Protein AF-A0A9J6G1M6-F1 (afdb_monomer_lite)

Secondary structure (DSSP, 8-state):
---------------------------------PBPTTTSSSB--EEEETT--EEE-TTGGGG-SB-TTT--B--EEEETTSPBPPPPHHHHHHHHHHHHHHHHHHHHHB-TTTSSSB--EEETTS-EE-HHHHHT-SB-TTT--B---EEE----

Organism: Haemaphysalis longicornis (NCBI:txid44386)

Foldseek 3Di:
DDDDDDDDDDDDDDDDPDPPPPDPPPPDPDPDFDAAPPPSPHTQFKAFPPVRDRHHDLAVCVPDQADPPPRHGGPAIAGNVRHGRDDDPVVVVVVVVVVVVVVVVVQVQAFPPPSPHGFFKAFPVGDTGDPVVVVPDQADPPPRHGGPDIHGHDDD

Sequence (156 aa):
MTIVFEFISSSSRFVAGTRDATSRQGARASAGVSQCKICADAEADVVFKPCGHRVTCQECCLRCKLCLICAKPVQAKVRSDGQPVQATQANQRRQQELDAKLKELEDRHQCAICMERTRNVVFLCGHGACTECSANLDCCHMCRVPVERKIPIFSG

Radius of gyration: 33.74 Å; chains: 1; bounding box: 94×54×74 Å

pLDDT: mean 83.6, std 19.88, range [34.84, 98.25]

Structure (mmCIF, N/CA/C/O backbone):
data_AF-A0A9J6G1M6-F1
#
_entry.id   AF-A0A9J6G1M6-F1
#
loop_
_atom_site.group_PDB
_atom_site.id
_atom_site.type_symbol
_atom_site.label_atom_id
_atom_site.label_alt_id
_atom_site.label_comp_id
_atom_site.label_asym_id
_atom_site.label_entity_id
_atom_site.label_seq_id
_atom_site.pdbx_PDB_ins_code
_atom_site.Cartn_x
_atom_site.Cartn_y
_atom_site.Cartn_z
_atom_site.occupancy
_atom_site.B_iso_or_equiv
_atom_site.auth_seq_id
_atom_site.auth_comp_id
_atom_site.auth_asym_id
_atom_site.auth_atom_id
_atom_site.pdbx_PDB_model_num
ATOM 1 N N . MET A 1 1 ? -70.196 -24.675 -7.353 1.00 44.00 1 MET A N 1
ATOM 2 C CA . MET A 1 1 ? -69.956 -26.120 -7.161 1.00 44.00 1 MET A CA 1
ATOM 3 C C . MET A 1 1 ? -68.909 -26.282 -6.076 1.00 44.00 1 MET A C 1
ATOM 5 O O . MET A 1 1 ? -67.724 -26.397 -6.348 1.00 44.00 1 MET A O 1
ATOM 9 N N . THR A 1 2 ? -69.370 -26.168 -4.838 1.00 38.12 2 THR A N 1
ATOM 10 C CA . THR A 1 2 ? -68.645 -26.513 -3.619 1.00 38.12 2 THR A CA 1
ATOM 11 C C . THR A 1 2 ? -68.755 -28.019 -3.428 1.00 38.12 2 THR A C 1
ATOM 13 O O . THR A 1 2 ? -69.864 -28.532 -3.307 1.00 38.12 2 THR A O 1
ATOM 16 N N . ILE A 1 3 ? -67.623 -28.719 -3.401 1.00 52.47 3 ILE A N 1
ATOM 17 C CA . ILE A 1 3 ? -67.533 -30.059 -2.822 1.00 52.47 3 ILE A CA 1
ATOM 18 C C . ILE A 1 3 ? -66.448 -29.988 -1.753 1.00 52.47 3 ILE A C 1
ATOM 20 O O . ILE A 1 3 ? -65.253 -29.950 -2.026 1.00 52.47 3 ILE A O 1
ATOM 24 N N . VAL A 1 4 ? -66.953 -29.859 -0.534 1.00 47.59 4 VAL A N 1
ATOM 25 C CA . VAL A 1 4 ? -66.335 -30.233 0.732 1.00 47.59 4 VAL A CA 1
ATOM 26 C C . VAL A 1 4 ? -66.244 -31.759 0.793 1.00 47.59 4 VAL A C 1
ATOM 28 O O . VAL A 1 4 ? -67.217 -32.401 0.432 1.00 47.59 4 VAL A O 1
ATOM 31 N N . PHE A 1 5 ? -65.117 -32.323 1.231 1.00 42.97 5 PHE A N 1
ATOM 32 C CA . PHE A 1 5 ? -64.966 -33.710 1.713 1.00 42.97 5 PHE A CA 1
ATOM 33 C C . PHE A 1 5 ? -63.550 -33.852 2.296 1.00 42.97 5 PHE A C 1
ATOM 35 O O . PHE A 1 5 ? -62.591 -33.476 1.635 1.00 42.97 5 PHE A O 1
ATOM 42 N N . GLU A 1 6 ? -63.274 -34.398 3.472 1.00 37.44 6 GLU A N 1
ATOM 43 C CA . GLU A 1 6 ? -63.985 -34.488 4.743 1.00 37.44 6 GLU A CA 1
ATOM 44 C C . GLU A 1 6 ? -62.892 -34.707 5.800 1.00 37.44 6 GLU A C 1
ATOM 46 O O . GLU A 1 6 ? -61.839 -35.290 5.536 1.00 37.44 6 GLU A O 1
ATOM 51 N N . PHE A 1 7 ? -63.149 -34.210 7.000 1.00 44.69 7 PHE A N 1
ATOM 52 C CA . PHE A 1 7 ? -62.340 -34.401 8.190 1.00 44.69 7 PHE A CA 1
ATOM 53 C C . PHE A 1 7 ? -62.799 -35.700 8.869 1.00 44.69 7 PHE A C 1
ATOM 55 O O . PHE A 1 7 ? -63.957 -35.772 9.271 1.00 44.69 7 PHE A O 1
ATOM 62 N N . ILE A 1 8 ? -61.928 -36.703 9.044 1.00 56.44 8 ILE A N 1
ATOM 63 C CA . ILE A 1 8 ? -62.167 -37.791 10.009 1.00 56.44 8 ILE A CA 1
ATOM 64 C C . ILE A 1 8 ? -60.916 -38.009 10.863 1.00 56.44 8 ILE A C 1
ATOM 66 O O . ILE A 1 8 ? -59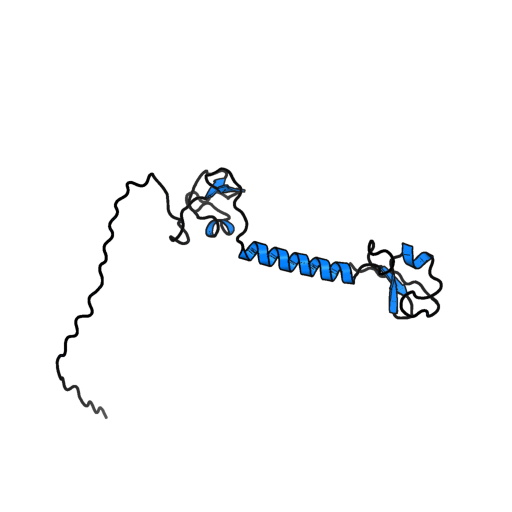.841 -38.363 10.384 1.00 56.44 8 ILE A O 1
ATOM 70 N N . SER A 1 9 ? -61.122 -37.777 12.158 1.00 43.31 9 SER A N 1
ATOM 71 C CA . SER A 1 9 ? -60.259 -38.050 13.300 1.00 43.31 9 SER A CA 1
ATOM 72 C C . SER A 1 9 ? -59.711 -39.475 13.339 1.00 43.31 9 SER A C 1
ATOM 74 O O . SER A 1 9 ? -60.453 -40.438 13.165 1.00 43.31 9 SER A O 1
ATOM 76 N N . SER A 1 10 ? -58.459 -39.622 13.772 1.00 48.66 10 SER A N 1
ATOM 77 C CA . SER A 1 10 ? -58.076 -40.733 14.646 1.00 48.66 10 SER A CA 1
ATOM 78 C C . SER A 1 10 ? -56.910 -40.342 15.545 1.00 48.66 10 SER A C 1
ATOM 80 O O . SER A 1 10 ? -55.902 -39.782 15.122 1.00 48.66 10 SER A O 1
ATOM 82 N N . SER A 1 11 ? -57.133 -40.601 16.823 1.00 48.00 11 SER A N 1
ATOM 83 C CA . SER A 1 11 ? -56.403 -40.103 17.972 1.00 48.00 11 SER A CA 1
ATOM 84 C C . SER A 1 11 ? -55.126 -40.896 18.277 1.00 48.00 11 SER A C 1
ATOM 86 O O . SER A 1 11 ? -55.079 -42.113 18.131 1.00 48.00 11 SER A O 1
ATOM 88 N N . SER A 1 12 ? -54.153 -40.170 18.836 1.00 46.31 12 SER A N 1
ATOM 89 C CA . SER A 1 12 ? -53.234 -40.584 19.908 1.00 46.31 12 SER A CA 1
ATOM 90 C C . SER A 1 12 ? -52.271 -41.753 19.669 1.00 46.31 12 SER A C 1
ATOM 92 O O . SER A 1 12 ? -52.620 -42.900 19.925 1.00 46.31 12 SER A O 1
ATOM 94 N N . ARG A 1 13 ? -50.979 -41.432 19.483 1.00 47.97 13 ARG A N 1
ATOM 95 C CA . ARG A 1 13 ? -49.921 -41.955 20.371 1.00 47.97 13 ARG A CA 1
ATOM 96 C C . ARG A 1 13 ? -48.920 -40.867 20.739 1.00 47.97 13 ARG A C 1
ATOM 98 O O . ARG A 1 13 ? -48.187 -40.328 19.920 1.00 47.97 13 ARG A O 1
ATOM 105 N N . PHE A 1 14 ? -48.968 -40.576 22.026 1.00 44.38 14 PHE A N 1
ATOM 106 C CA . PHE A 1 14 ? -48.064 -39.781 22.826 1.00 44.38 14 PHE A CA 1
ATOM 107 C C . PHE A 1 14 ? -46.670 -40.427 22.797 1.00 44.38 14 PHE A C 1
ATOM 109 O O . PHE A 1 14 ? -46.520 -41.573 23.217 1.00 44.38 14 PHE A O 1
ATOM 116 N N . VAL A 1 15 ? -45.654 -39.701 22.331 1.00 48.12 15 VAL A N 1
ATOM 117 C CA . VAL A 1 15 ? -44.259 -39.968 22.703 1.00 48.12 15 VAL A CA 1
ATOM 118 C C . VAL A 1 15 ? -43.705 -38.707 23.346 1.00 48.12 15 VAL A C 1
ATOM 120 O O . VAL A 1 15 ? -43.545 -37.663 22.716 1.00 48.12 15 VAL A O 1
ATOM 123 N N . ALA A 1 16 ? -43.506 -38.809 24.656 1.00 44.28 16 ALA A N 1
ATOM 124 C CA . ALA A 1 16 ? -42.876 -37.809 25.490 1.00 44.28 16 ALA A CA 1
ATOM 125 C C . ALA A 1 16 ? -41.412 -37.643 25.054 1.00 44.28 16 ALA A C 1
ATOM 127 O O . ALA A 1 16 ? -40.564 -38.469 25.375 1.00 44.28 16 ALA A O 1
ATOM 128 N N . GLY A 1 17 ? -41.124 -36.579 24.306 1.00 34.84 17 GLY A N 1
ATOM 129 C CA . GLY A 1 17 ? -39.763 -36.094 24.099 1.00 34.84 17 GLY A CA 1
ATOM 130 C C . GLY A 1 17 ? -39.386 -35.207 25.277 1.00 34.84 17 GLY A C 1
ATOM 131 O O . GLY A 1 17 ? -39.831 -34.061 25.360 1.00 34.84 17 GLY A O 1
ATOM 132 N N . THR A 1 18 ? -38.631 -35.760 26.222 1.00 43.25 18 THR A N 1
ATOM 133 C CA . THR A 1 18 ? -38.111 -35.055 27.392 1.00 43.25 18 THR A CA 1
ATOM 134 C C . THR A 1 18 ? -37.315 -33.835 26.948 1.00 43.25 18 THR A C 1
ATOM 136 O O . THR A 1 18 ? -36.271 -33.935 26.308 1.00 43.25 18 THR A O 1
ATOM 139 N N . ARG A 1 19 ? -37.836 -32.656 27.289 1.00 44.41 19 ARG A N 1
ATOM 140 C CA . ARG A 1 19 ? -37.072 -31.413 27.300 1.00 44.41 19 ARG A CA 1
ATOM 141 C C . ARG A 1 19 ? -36.003 -31.580 28.371 1.00 44.41 19 ARG A C 1
ATOM 143 O O . ARG A 1 19 ? -36.333 -31.527 29.554 1.00 44.41 19 ARG A O 1
ATOM 150 N N . ASP A 1 20 ? -34.759 -31.802 27.962 1.00 36.25 20 ASP A N 1
ATOM 151 C CA . ASP A 1 20 ? -33.623 -31.781 28.879 1.00 36.25 20 ASP A CA 1
ATOM 152 C C . ASP A 1 20 ? -33.390 -30.347 29.355 1.00 36.25 20 ASP A C 1
ATOM 154 O O . ASP A 1 20 ? -32.624 -29.553 28.811 1.00 36.25 20 ASP A O 1
ATOM 158 N N . ALA A 1 21 ? -34.131 -30.014 30.406 1.00 44.00 21 ALA A N 1
ATOM 159 C CA . ALA A 1 21 ? -33.871 -28.917 31.302 1.00 44.00 21 ALA A CA 1
ATOM 160 C C . ALA A 1 21 ? -32.675 -29.287 32.187 1.00 44.00 21 ALA A C 1
ATOM 162 O O . ALA A 1 21 ? -32.815 -29.487 33.391 1.00 44.00 21 ALA A O 1
ATOM 163 N N . THR A 1 22 ? -31.467 -29.328 31.624 1.00 44.44 22 THR A N 1
ATOM 164 C CA . THR A 1 22 ? -30.263 -29.197 32.450 1.00 44.44 22 THR A CA 1
ATOM 165 C C . THR A 1 22 ? -30.051 -27.728 32.773 1.00 44.44 22 THR A C 1
ATOM 167 O O . THR A 1 22 ? -29.199 -27.035 32.221 1.00 44.44 22 THR A O 1
ATOM 170 N N . SER A 1 23 ? -30.881 -27.278 33.712 1.00 52.28 23 SER A N 1
ATOM 171 C CA . SER A 1 23 ? -30.564 -26.221 34.655 1.00 52.28 23 SER A CA 1
ATOM 172 C C . SER A 1 23 ? -29.170 -26.476 35.229 1.00 52.28 23 SER A C 1
ATOM 174 O O . SER A 1 23 ? -28.948 -27.412 35.994 1.00 52.28 23 SER A O 1
ATOM 176 N N . ARG A 1 24 ? -28.212 -25.633 34.851 1.00 54.12 24 ARG A N 1
ATOM 177 C CA . ARG A 1 24 ? -27.041 -25.343 35.678 1.00 54.12 24 ARG A CA 1
ATOM 178 C C . ARG A 1 24 ? -27.084 -23.862 36.007 1.00 54.12 24 ARG A C 1
ATOM 180 O O . ARG A 1 24 ? -26.333 -23.056 35.467 1.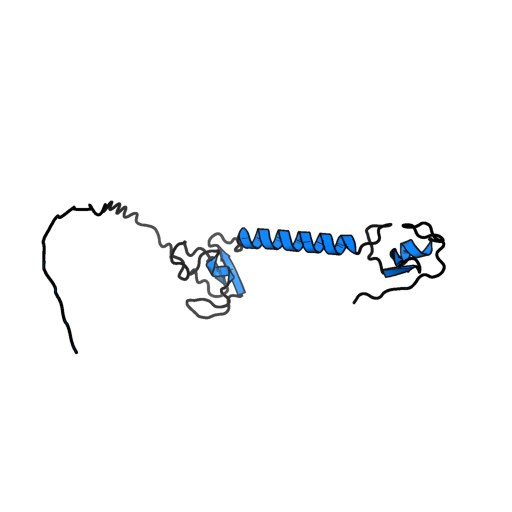00 54.12 24 ARG A O 1
ATOM 187 N N . GLN A 1 25 ? -28.014 -23.513 36.892 1.00 57.03 25 GLN A N 1
ATOM 188 C CA . GLN A 1 25 ? -27.965 -22.268 37.647 1.00 57.03 25 GLN A CA 1
ATOM 189 C C . GLN A 1 25 ? -26.756 -22.327 38.587 1.00 57.03 25 GLN A C 1
ATOM 191 O O . GLN A 1 25 ? -26.844 -22.746 39.736 1.00 57.03 25 GLN A O 1
ATOM 196 N N . GLY A 1 26 ? -25.599 -21.932 38.062 1.00 39.84 26 GLY A N 1
ATOM 197 C CA . GLY A 1 26 ? -24.453 -21.519 38.855 1.00 39.84 26 GLY A CA 1
ATOM 198 C C . GLY A 1 26 ? -24.515 -20.011 39.030 1.00 39.84 26 GLY A C 1
ATOM 199 O O . GLY A 1 26 ? -23.905 -19.281 38.254 1.00 39.84 26 GLY A O 1
ATOM 200 N N . ALA A 1 27 ? -25.260 -19.540 40.030 1.00 49.97 27 ALA A N 1
ATOM 201 C CA . ALA A 1 27 ? -25.176 -18.162 40.493 1.00 49.97 27 ALA A CA 1
ATOM 202 C C . ALA A 1 27 ? -23.780 -17.930 41.095 1.00 49.97 27 ALA A C 1
ATOM 204 O O . ALA A 1 27 ? -23.559 -18.077 42.294 1.00 49.97 27 ALA A O 1
ATOM 205 N N . ARG A 1 28 ? -22.807 -17.593 40.245 1.00 47.72 28 ARG A N 1
ATOM 206 C CA . ARG A 1 28 ? -21.605 -16.888 40.681 1.00 47.72 28 ARG A CA 1
ATOM 207 C C . ARG A 1 28 ? -21.957 -15.411 40.705 1.00 47.72 28 ARG A C 1
ATOM 209 O O . ARG A 1 28 ? -22.319 -14.848 39.678 1.00 47.72 28 ARG A O 1
ATOM 216 N N . ALA A 1 29 ? -21.852 -14.796 41.877 1.00 51.81 29 ALA A N 1
ATOM 217 C CA . ALA A 1 29 ? -21.835 -13.350 42.017 1.00 51.81 29 ALA A CA 1
ATOM 218 C C . ALA A 1 29 ? -20.665 -12.795 41.183 1.00 51.81 29 ALA A C 1
ATOM 220 O O . ALA A 1 29 ? -19.519 -12.788 41.624 1.00 51.81 29 ALA A O 1
ATOM 221 N N . SER A 1 30 ? -20.934 -12.419 39.933 1.00 49.59 30 SER A N 1
ATOM 222 C CA . SER A 1 30 ? -19.944 -11.843 39.031 1.00 49.59 30 SER A CA 1
ATOM 223 C C . SER A 1 30 ? -19.982 -10.331 39.176 1.00 49.59 30 SER A C 1
ATOM 225 O O . SER A 1 30 ? -20.992 -9.692 38.877 1.00 49.59 30 SER A O 1
ATOM 227 N N . ALA A 1 31 ? -18.878 -9.754 39.629 1.00 50.66 31 ALA A N 1
ATOM 228 C CA . ALA A 1 31 ? -18.667 -8.319 39.626 1.00 50.66 31 ALA A CA 1
ATOM 229 C C . ALA A 1 31 ? -18.879 -7.735 38.209 1.00 50.66 31 ALA A C 1
ATOM 231 O O . ALA A 1 31 ? -18.037 -7.886 37.337 1.00 50.66 31 ALA A O 1
ATOM 232 N N . GLY A 1 32 ? -20.021 -7.080 37.980 1.00 57.06 32 GLY A N 1
ATOM 233 C CA . GLY A 1 32 ? -20.187 -5.918 37.093 1.00 57.06 32 GLY A CA 1
ATOM 234 C C . GLY A 1 32 ? -19.742 -5.979 35.621 1.00 57.06 32 GLY A C 1
ATOM 235 O O . GLY A 1 32 ? -19.428 -4.918 35.072 1.00 57.06 32 GLY A O 1
ATOM 236 N N . VAL A 1 33 ? -19.710 -7.135 34.953 1.00 62.19 33 VAL A N 1
ATOM 237 C CA . VAL A 1 33 ? -19.366 -7.185 33.517 1.00 62.19 33 VAL A CA 1
ATOM 238 C C . VAL A 1 33 ? -20.616 -6.938 32.662 1.00 62.19 33 VAL A C 1
ATOM 240 O O . VAL A 1 33 ? -21.566 -7.716 32.680 1.00 62.19 33 VAL A O 1
ATOM 243 N N . SER A 1 34 ? -20.649 -5.820 31.930 1.00 84.00 34 SER A N 1
ATOM 244 C CA . SER A 1 34 ? -21.727 -5.496 30.989 1.00 84.00 34 SER A CA 1
ATOM 245 C C . SER A 1 34 ? -21.558 -6.288 29.689 1.00 84.00 34 SER A C 1
ATOM 247 O O . SER A 1 34 ? -20.459 -6.373 29.154 1.00 84.00 34 SER A O 1
ATOM 249 N N . GLN A 1 35 ? -22.639 -6.851 29.149 1.00 94.06 35 GLN A N 1
ATOM 250 C CA . GLN A 1 35 ? -22.628 -7.535 27.850 1.00 94.06 35 GLN A CA 1
ATOM 251 C C . GLN A 1 35 ? -22.663 -6.531 26.686 1.00 94.06 35 GLN A C 1
ATOM 253 O O . GLN A 1 35 ? -23.214 -5.430 26.816 1.00 94.06 35 GLN A O 1
ATOM 258 N N . CYS A 1 36 ? -22.098 -6.904 25.536 1.00 95.06 36 CYS A N 1
ATOM 259 C CA . CYS A 1 36 ? -22.143 -6.099 24.322 1.00 95.06 36 CYS A CA 1
ATOM 260 C C . CYS A 1 36 ? -23.589 -5.811 23.901 1.00 95.06 36 CYS A C 1
ATOM 262 O O . CYS A 1 36 ? -24.366 -6.723 23.643 1.00 95.06 36 CYS A O 1
ATOM 264 N N . LYS A 1 37 ? -23.932 -4.527 23.746 1.00 94.06 37 LYS A N 1
ATOM 265 C CA . LYS A 1 37 ? -25.279 -4.081 23.347 1.00 94.06 37 LYS A CA 1
ATOM 266 C C . LYS A 1 37 ? -25.620 -4.301 21.867 1.00 94.06 37 LYS A C 1
ATOM 268 O O . LYS A 1 37 ? -26.742 -4.010 21.478 1.00 94.06 37 LYS A O 1
ATOM 273 N N . ILE A 1 38 ? -24.665 -4.760 21.053 1.00 94.75 38 ILE A N 1
ATOM 274 C CA . ILE A 1 38 ? -24.866 -5.017 19.619 1.00 94.75 38 ILE A CA 1
ATOM 275 C C . ILE A 1 38 ? -25.124 -6.505 19.373 1.00 94.75 38 ILE A C 1
ATOM 277 O O . ILE A 1 38 ? -26.177 -6.837 18.847 1.00 94.75 38 ILE A O 1
ATOM 281 N N . CYS A 1 39 ? -24.189 -7.391 19.739 1.00 94.25 39 CYS A N 1
ATOM 282 C CA . CYS A 1 39 ? -24.372 -8.831 19.526 1.00 94.25 39 CYS A CA 1
ATOM 283 C C . CYS A 1 39 ? -25.075 -9.543 20.681 1.00 94.25 39 CYS A C 1
ATOM 285 O O . CYS A 1 39 ? -25.651 -10.592 20.456 1.00 94.25 39 CYS A O 1
ATOM 287 N N . ALA A 1 40 ? -25.022 -9.007 21.906 1.00 93.88 40 ALA A N 1
ATOM 288 C CA . ALA A 1 40 ? -25.493 -9.701 23.107 1.00 93.88 40 ALA A CA 1
ATOM 289 C C . ALA A 1 40 ? -24.893 -11.114 23.298 1.00 93.88 40 ALA A C 1
ATOM 291 O O . ALA A 1 40 ? -25.488 -11.942 23.975 1.00 93.88 40 ALA A O 1
ATOM 292 N N . ASP A 1 41 ? -23.695 -11.356 22.755 1.00 91.62 41 ASP A N 1
ATOM 293 C CA . ASP A 1 41 ? -22.992 -12.644 22.853 1.00 91.62 41 ASP A CA 1
ATOM 294 C C . ASP A 1 41 ? -21.676 -12.527 23.634 1.00 91.62 41 ASP A C 1
ATOM 296 O O . ASP A 1 41 ? -21.330 -13.398 24.426 1.00 91.62 41 ASP A O 1
ATOM 300 N N . ALA A 1 42 ? -20.946 -11.422 23.449 1.00 92.19 42 ALA A N 1
ATOM 301 C CA . ALA A 1 42 ? -19.635 -11.188 24.054 1.00 92.19 42 ALA A CA 1
ATOM 302 C C . ALA A 1 42 ? -19.670 -10.089 25.128 1.00 92.19 42 ALA A C 1
ATOM 304 O O . ALA A 1 42 ? -20.584 -9.260 25.176 1.00 92.19 42 ALA A O 1
ATOM 305 N N . GLU A 1 43 ? -18.638 -10.043 25.969 1.00 93.00 43 GLU A N 1
ATOM 306 C CA . GLU A 1 43 ? -18.469 -8.999 26.981 1.00 93.00 43 GLU A CA 1
ATOM 307 C C . GLU A 1 43 ? -18.224 -7.627 26.336 1.00 93.00 43 GLU A C 1
ATOM 309 O O . GLU A 1 43 ? -17.520 -7.494 25.332 1.00 93.00 43 GLU A O 1
ATOM 314 N N . ALA A 1 44 ? -18.812 -6.579 26.912 1.00 94.75 44 ALA A N 1
ATOM 315 C CA . ALA A 1 44 ? -18.467 -5.212 26.565 1.00 94.75 44 ALA A CA 1
ATOM 316 C C . ALA A 1 44 ? -17.153 -4.848 27.263 1.00 94.75 44 ALA A C 1
ATOM 318 O O . ALA A 1 44 ? -17.162 -4.372 28.396 1.00 94.75 44 ALA A O 1
ATOM 319 N N . ASP A 1 45 ? -16.030 -5.068 26.583 1.00 93.81 45 ASP A N 1
ATOM 320 C CA . ASP A 1 45 ? -14.683 -4.764 27.078 1.00 93.81 45 ASP A CA 1
ATOM 321 C C . ASP A 1 45 ? -14.095 -3.472 26.481 1.00 93.81 45 ASP A C 1
ATOM 323 O O . ASP A 1 45 ? -13.037 -3.022 26.915 1.00 93.81 45 ASP A O 1
ATOM 327 N N . VAL A 1 46 ? -14.783 -2.825 25.532 1.00 94.69 46 VAL A N 1
ATOM 328 C CA . VAL A 1 46 ? -14.284 -1.620 24.848 1.00 94.69 46 VAL A CA 1
ATOM 329 C C . VAL A 1 46 ? -14.856 -0.338 25.438 1.00 94.69 46 VAL A C 1
ATOM 331 O O . VAL A 1 46 ? -16.066 -0.120 25.432 1.00 94.69 46 VAL A O 1
ATOM 334 N N . VAL A 1 47 ? -13.963 0.549 25.867 1.00 95.44 47 VAL A N 1
ATOM 335 C CA . VAL A 1 47 ? -14.205 1.911 26.341 1.00 95.44 47 VAL A CA 1
ATOM 336 C C . VAL A 1 47 ? -14.073 2.912 25.189 1.00 95.44 47 VAL A C 1
ATOM 338 O O . VAL A 1 47 ? -13.038 3.000 24.524 1.00 95.44 47 VAL A O 1
ATOM 341 N N . PHE A 1 48 ? -15.106 3.727 24.979 1.00 96.00 48 PHE A N 1
ATOM 342 C CA . PHE A 1 48 ? -15.083 4.825 24.010 1.00 96.00 48 PHE A CA 1
ATOM 343 C C . PHE A 1 48 ? -14.544 6.115 24.617 1.00 96.00 48 PHE A C 1
ATOM 345 O O . PHE A 1 48 ? -14.936 6.511 25.712 1.00 96.00 48 PHE A O 1
ATOM 352 N N . LYS A 1 49 ? -13.678 6.821 23.888 1.00 95.75 49 LYS A N 1
ATOM 353 C CA . LYS A 1 49 ? -13.166 8.144 24.270 1.00 95.75 49 LYS A CA 1
ATOM 354 C C . LYS A 1 49 ? -13.781 9.242 23.388 1.00 95.75 49 LYS A C 1
ATOM 356 O O . LYS A 1 49 ? -13.989 9.003 22.197 1.00 95.75 49 LYS A O 1
ATOM 361 N N . PRO A 1 50 ? -14.079 10.429 23.954 1.00 95.44 50 PRO A N 1
ATOM 362 C CA . PRO A 1 50 ? -13.788 10.849 25.334 1.00 95.44 50 PRO A CA 1
ATOM 363 C C . PRO A 1 50 ? -14.833 10.415 26.381 1.00 95.44 50 PRO A C 1
ATOM 365 O O . PRO A 1 50 ? -14.620 10.625 27.567 1.00 95.44 50 PRO A O 1
ATOM 368 N N . CYS A 1 51 ? -15.965 9.826 25.985 1.00 96.75 51 CYS A N 1
ATOM 369 C CA . CYS A 1 51 ? -17.119 9.681 26.883 1.00 96.75 51 CYS A CA 1
ATOM 370 C C . CYS A 1 51 ? -16.992 8.624 27.997 1.00 96.75 51 CYS A C 1
ATOM 372 O O . CYS A 1 51 ? -17.798 8.649 28.919 1.00 96.75 51 CYS A O 1
ATOM 374 N N . GLY A 1 52 ? -16.040 7.694 27.915 1.00 94.25 52 GLY A N 1
ATOM 375 C CA . GLY A 1 52 ? -15.764 6.677 28.935 1.00 94.25 52 GLY A CA 1
ATOM 376 C C . GLY A 1 52 ? -16.733 5.490 28.972 1.00 94.25 52 GLY A C 1
ATOM 377 O O . GLY A 1 52 ? -16.556 4.593 29.791 1.00 94.25 52 GLY A O 1
ATOM 378 N N . HIS A 1 53 ? -17.741 5.443 28.098 1.00 95.56 53 HIS A N 1
ATOM 379 C CA . HIS A 1 53 ? -18.725 4.361 28.107 1.00 95.56 53 HIS A CA 1
ATOM 380 C C . HIS A 1 53 ? -18.138 3.050 27.586 1.00 95.56 53 HIS A C 1
ATOM 382 O O . HIS A 1 53 ? -17.460 3.034 26.557 1.00 95.56 53 HIS A O 1
ATOM 388 N N . ARG A 1 54 ? -18.474 1.953 28.273 1.00 95.25 54 ARG A N 1
ATOM 389 C CA . ARG A 1 54 ? -18.087 0.588 27.918 1.00 95.25 54 ARG A CA 1
ATOM 390 C C . ARG A 1 54 ? -19.314 -0.237 27.537 1.00 95.25 54 ARG A C 1
ATOM 392 O O . ARG A 1 54 ? -20.065 -0.672 28.409 1.00 95.25 54 ARG A O 1
ATOM 399 N N . VAL A 1 55 ? -19.554 -0.390 26.233 1.00 94.69 55 VAL A N 1
ATOM 400 C CA . VAL A 1 55 ? -20.856 -0.871 25.715 1.00 94.69 55 VAL A CA 1
ATOM 401 C C . VAL A 1 55 ? -20.807 -1.926 24.622 1.00 94.69 55 VAL A C 1
ATOM 403 O O . VAL A 1 55 ? -21.830 -2.537 24.310 1.00 94.69 55 VAL A O 1
ATOM 406 N N . THR A 1 56 ? -19.641 -2.164 24.037 1.00 95.62 56 THR A N 1
ATOM 407 C CA . THR A 1 56 ? -19.477 -3.092 22.917 1.00 95.62 56 THR A CA 1
ATOM 408 C C . THR A 1 56 ? -18.274 -3.993 23.133 1.00 95.62 56 THR A C 1
ATOM 410 O O . THR A 1 56 ? -17.317 -3.570 23.779 1.00 95.62 56 THR A O 1
ATOM 413 N N . CYS A 1 57 ? -18.312 -5.197 22.565 1.00 94.06 57 CYS A N 1
ATOM 414 C CA . CYS A 1 57 ? -17.130 -6.041 22.415 1.00 94.06 57 CYS A CA 1
ATOM 415 C C . CYS A 1 57 ? -16.189 -5.483 21.333 1.00 94.06 57 CYS A C 1
ATOM 417 O O . CYS A 1 57 ? -16.573 -4.593 20.563 1.00 94.06 57 CYS A O 1
ATOM 419 N N . GLN A 1 58 ? -14.981 -6.043 21.244 1.00 92.00 58 GLN A N 1
ATOM 420 C CA . GLN A 1 58 ? -13.942 -5.655 20.277 1.00 92.00 58 GLN A CA 1
ATOM 421 C C . GLN A 1 58 ? -14.393 -5.694 18.815 1.00 92.00 58 GLN A C 1
ATOM 423 O O . GLN A 1 58 ? -13.976 -4.855 18.025 1.00 92.00 58 GLN A O 1
ATOM 428 N N . GLU A 1 59 ? -15.259 -6.634 18.442 1.00 91.50 59 GLU A N 1
ATOM 429 C CA . GLU A 1 59 ? -15.667 -6.798 17.047 1.00 91.50 59 GLU A CA 1
ATOM 430 C C . GLU A 1 59 ? -16.777 -5.817 16.661 1.00 91.50 59 GLU A C 1
ATOM 432 O O . GLU A 1 59 ? -16.662 -5.071 15.683 1.00 91.50 59 GLU A O 1
ATOM 437 N N . CYS A 1 60 ? -17.827 -5.729 17.481 1.00 92.94 60 CYS A N 1
ATOM 438 C CA . CYS A 1 60 ? -18.936 -4.820 17.218 1.00 92.94 60 CYS A CA 1
ATOM 439 C C . CYS A 1 60 ? -18.517 -3.348 17.320 1.00 92.94 60 CYS A C 1
ATOM 441 O O . CYS A 1 60 ? -19.077 -2.497 16.624 1.00 92.94 60 CYS A O 1
ATOM 443 N N . CYS A 1 61 ? -17.511 -3.028 18.142 1.00 93.44 61 CYS A N 1
ATOM 444 C CA . CYS A 1 61 ? -17.067 -1.652 18.299 1.00 93.44 61 CYS A CA 1
ATOM 445 C C . CYS A 1 61 ? -16.429 -1.073 17.032 1.00 93.44 61 CYS A C 1
ATOM 447 O O . CYS A 1 61 ? -16.421 0.148 16.866 1.00 93.44 61 CYS A O 1
ATOM 449 N N . LEU A 1 62 ? -15.880 -1.899 16.128 1.00 91.12 62 LEU A N 1
ATOM 450 C CA . LEU A 1 62 ? -15.115 -1.437 14.961 1.00 91.12 62 LEU A CA 1
ATOM 451 C C . LEU A 1 62 ? -15.935 -0.517 14.052 1.00 91.12 62 LEU A C 1
ATOM 453 O O . LEU A 1 62 ? -15.409 0.473 13.546 1.00 91.12 62 LEU A O 1
ATOM 457 N N . ARG A 1 63 ? -17.242 -0.766 13.935 1.00 91.25 63 ARG A N 1
ATOM 458 C CA . ARG A 1 63 ? -18.159 0.034 13.110 1.00 91.25 63 ARG A CA 1
ATOM 459 C C . ARG A 1 63 ? -18.767 1.243 13.828 1.00 91.25 63 ARG A C 1
ATOM 461 O O . ARG A 1 63 ? -19.385 2.085 13.182 1.00 91.25 63 ARG A O 1
ATOM 468 N N . CYS A 1 64 ? -18.580 1.375 15.141 1.00 93.44 64 CYS A N 1
ATOM 469 C CA . CYS A 1 64 ? -19.148 2.481 15.907 1.00 93.44 64 CYS A CA 1
ATOM 470 C C . CYS A 1 64 ? -18.422 3.800 15.608 1.00 93.44 64 CYS A C 1
ATOM 472 O O . CYS A 1 64 ? -17.218 3.913 15.840 1.00 93.44 64 CYS A O 1
ATOM 474 N N . LYS A 1 65 ? -19.164 4.804 15.129 1.00 96.06 65 LYS A N 1
ATOM 475 C CA . LYS A 1 65 ? -18.698 6.200 15.010 1.00 96.06 65 LYS A CA 1
ATOM 476 C C . LYS A 1 65 ? -19.229 7.092 16.139 1.00 96.06 65 LYS A C 1
ATOM 478 O O . LYS A 1 65 ? -18.610 8.100 16.461 1.00 96.06 65 LYS A O 1
ATOM 483 N N . LEU A 1 66 ? -20.343 6.698 16.759 1.00 96.94 66 LEU A N 1
ATOM 484 C CA . LEU A 1 66 ? -20.980 7.365 17.895 1.00 96.94 66 LEU A CA 1
ATOM 485 C C . LEU A 1 66 ? -21.135 6.381 19.063 1.00 96.94 66 LEU A C 1
ATOM 487 O O . LEU A 1 66 ? -21.245 5.170 18.856 1.00 96.94 66 LEU A O 1
ATOM 491 N N . CYS A 1 67 ? -21.148 6.899 20.290 1.00 96.44 67 CYS A N 1
ATOM 492 C CA . CYS A 1 67 ? -21.426 6.102 21.480 1.00 96.44 67 CYS A CA 1
ATOM 493 C C . CYS A 1 67 ? -22.915 5.734 21.565 1.00 96.44 67 CYS A C 1
ATOM 495 O O . CYS A 1 67 ? -23.765 6.616 21.502 1.00 96.44 67 CYS A O 1
ATOM 497 N N . LEU A 1 68 ? -23.231 4.459 21.810 1.00 94.31 68 LEU A N 1
ATOM 498 C CA . LEU A 1 68 ? -24.615 3.967 21.910 1.00 94.31 68 LEU A CA 1
ATOM 499 C C . LEU A 1 68 ? -25.376 4.455 23.157 1.00 94.31 68 LEU A C 1
ATOM 501 O O . LEU A 1 68 ? -26.582 4.261 23.236 1.00 94.31 68 LEU A O 1
ATOM 505 N N . ILE A 1 69 ? -24.688 5.064 24.130 1.00 95.06 69 ILE A N 1
ATOM 506 C CA . ILE A 1 69 ? -25.307 5.591 25.361 1.00 95.06 69 ILE A CA 1
ATOM 507 C C . ILE A 1 69 ? -25.546 7.092 25.276 1.00 95.06 69 ILE A C 1
ATOM 509 O O . ILE A 1 69 ? -26.607 7.572 25.648 1.00 95.06 69 ILE A O 1
ATOM 513 N N . CYS A 1 70 ? -24.549 7.846 24.812 1.00 97.06 70 CYS A N 1
ATOM 514 C CA . CYS A 1 70 ? -24.579 9.308 24.874 1.00 97.06 70 CYS A CA 1
ATOM 515 C C . CYS A 1 70 ? -24.523 9.996 23.509 1.00 97.06 70 CYS A C 1
ATOM 517 O O . CYS A 1 70 ? -24.411 11.217 23.466 1.00 97.06 70 CYS A O 1
ATOM 519 N N . ALA A 1 71 ? -24.514 9.232 22.412 1.00 96.38 71 ALA A N 1
ATOM 520 C CA . ALA A 1 71 ? -24.442 9.707 21.027 1.00 96.38 71 ALA A CA 1
ATOM 521 C C . ALA A 1 71 ? -23.235 10.606 20.677 1.00 96.38 71 ALA A C 1
ATOM 523 O O . ALA A 1 71 ? -23.133 11.088 19.553 1.00 96.38 71 ALA A O 1
ATOM 524 N N . LYS A 1 72 ? -22.278 10.805 21.594 1.00 97.56 72 LYS A N 1
ATOM 525 C CA . LYS A 1 72 ? -21.048 11.570 21.337 1.00 97.56 72 LYS A CA 1
ATOM 526 C C . LYS A 1 72 ? -20.148 10.848 20.319 1.00 97.56 72 LYS A C 1
ATOM 528 O O . LYS A 1 72 ? -20.107 9.611 20.341 1.00 97.56 72 LYS A O 1
ATOM 533 N N . PRO A 1 73 ? -19.394 11.585 19.479 1.00 97.62 73 PRO A N 1
ATOM 534 C CA . PRO A 1 73 ? -18.455 10.996 18.530 1.00 97.62 73 PRO A CA 1
ATOM 535 C C . PRO A 1 73 ? -17.359 10.203 19.242 1.00 97.62 73 PRO A C 1
ATOM 537 O O . PRO A 1 73 ? -16.802 10.642 20.250 1.00 97.62 73 PRO A O 1
ATOM 540 N N . VAL A 1 74 ? -17.061 9.021 18.707 1.00 96.56 74 VAL A N 1
ATOM 541 C CA . VAL A 1 74 ? -16.013 8.131 19.211 1.00 96.56 74 VAL A CA 1
ATOM 542 C C . VAL A 1 74 ? -14.708 8.491 18.518 1.00 96.56 74 VAL A C 1
ATOM 544 O O . VAL A 1 74 ? -14.545 8.233 17.330 1.00 96.56 74 VAL A O 1
ATOM 547 N N . GLN A 1 75 ? -13.781 9.081 19.271 1.00 95.38 75 GLN A N 1
ATOM 548 C CA . GLN A 1 75 ? -12.463 9.478 18.766 1.00 95.38 75 GLN A CA 1
ATOM 549 C C . GLN A 1 75 ? -11.426 8.363 18.935 1.00 95.38 75 GLN A C 1
ATOM 551 O O . GLN A 1 75 ? -10.548 8.203 18.096 1.00 95.38 75 GLN A O 1
ATOM 556 N N . ALA A 1 76 ? -11.549 7.562 19.996 1.00 93.56 76 ALA A N 1
ATOM 557 C CA . ALA A 1 76 ? -10.712 6.387 20.213 1.00 93.56 76 ALA A CA 1
ATOM 558 C C . ALA A 1 76 ? -11.501 5.255 20.881 1.00 93.56 76 ALA A C 1
ATOM 560 O O . ALA A 1 76 ? -12.484 5.491 21.595 1.00 93.56 76 ALA A O 1
ATOM 561 N N . LYS A 1 77 ? -11.050 4.023 20.637 1.00 94.50 77 LYS A N 1
ATOM 562 C CA . LYS A 1 77 ? -11.618 2.775 21.157 1.00 94.50 77 LYS A CA 1
ATOM 563 C C . LYS A 1 77 ? -10.493 2.016 21.845 1.00 94.50 77 LYS A C 1
ATOM 565 O O . LYS A 1 77 ? -9.510 1.661 21.199 1.00 94.50 77 LYS A O 1
ATOM 570 N N . VAL A 1 78 ? -10.627 1.813 23.146 1.00 94.81 78 VAL A N 1
ATOM 571 C CA . VAL A 1 78 ? -9.584 1.210 23.981 1.00 94.81 78 VAL A CA 1
ATOM 572 C C . VAL A 1 78 ? -10.220 0.087 24.776 1.00 94.81 78 VAL A C 1
ATOM 574 O O . VAL A 1 78 ? -11.342 0.238 25.248 1.00 94.81 78 VAL A O 1
ATOM 577 N N . ARG A 1 79 ? -9.541 -1.039 24.919 1.00 93.56 79 ARG A N 1
ATOM 578 C CA . ARG A 1 79 ? -9.976 -2.120 25.798 1.00 93.56 79 ARG A CA 1
ATOM 579 C C . ARG A 1 79 ? -9.887 -1.691 27.267 1.00 93.56 79 ARG A C 1
ATOM 581 O O . ARG A 1 79 ? -9.229 -0.707 27.611 1.00 93.56 79 ARG A O 1
ATOM 588 N N . SER A 1 80 ? -10.554 -2.426 28.152 1.00 86.81 80 SER A N 1
ATOM 589 C CA . SER A 1 80 ? -10.546 -2.168 29.597 1.00 86.81 80 SER A CA 1
ATOM 590 C C . SER A 1 80 ? -9.164 -2.309 30.244 1.00 86.81 80 SER A C 1
ATOM 592 O O . SER A 1 80 ? -8.934 -1.715 31.291 1.00 86.81 80 SER A O 1
ATOM 594 N N . ASP A 1 81 ? -8.251 -3.054 29.617 1.00 87.00 81 ASP A N 1
ATOM 595 C CA . ASP A 1 81 ? -6.839 -3.206 30.004 1.00 87.00 81 ASP A CA 1
ATOM 596 C C . ASP A 1 81 ? -5.943 -2.039 29.529 1.00 87.00 81 ASP A C 1
ATOM 598 O O . ASP A 1 81 ? -4.739 -2.038 29.776 1.00 87.00 81 ASP A O 1
ATOM 602 N N . GLY A 1 82 ? -6.513 -1.040 28.846 1.00 85.19 82 GLY A N 1
ATOM 603 C CA . GLY A 1 82 ? -5.783 0.101 28.293 1.00 85.19 82 GLY A CA 1
ATOM 604 C C . GLY A 1 82 ? -5.149 -0.151 26.922 1.00 85.19 82 GLY A C 1
ATOM 605 O O . GLY A 1 82 ? -4.586 0.782 26.350 1.00 85.19 82 GLY A O 1
ATOM 606 N N . GLN A 1 83 ? -5.265 -1.357 26.359 1.00 85.81 83 GLN A N 1
ATOM 607 C CA . GLN A 1 83 ? -4.728 -1.674 25.035 1.00 85.81 83 GLN A CA 1
ATOM 608 C C . GLN A 1 83 ? -5.653 -1.175 23.912 1.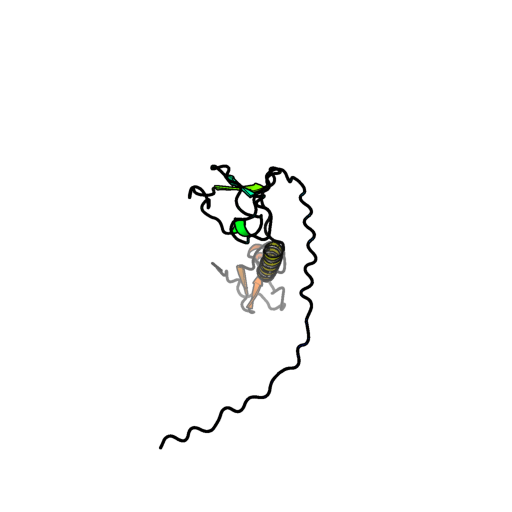00 85.81 83 GLN A C 1
ATOM 610 O O . GLN A 1 83 ? -6.879 -1.157 24.066 1.00 85.81 83 GLN A O 1
ATOM 615 N N . PRO A 1 84 ? -5.110 -0.774 22.750 1.00 87.06 84 PRO A N 1
ATOM 616 C CA . PRO A 1 84 ? -5.932 -0.416 21.600 1.00 87.06 84 PRO A CA 1
ATOM 617 C C . PRO A 1 84 ? -6.730 -1.629 21.105 1.00 87.06 84 PRO A C 1
ATOM 619 O O . PRO A 1 84 ? -6.252 -2.764 21.138 1.00 87.06 84 PRO A O 1
ATOM 622 N N . VAL A 1 85 ? -7.953 -1.399 20.617 1.00 88.69 85 VAL A N 1
ATOM 623 C CA . VAL A 1 85 ? -8.729 -2.469 19.972 1.00 88.69 85 VAL A CA 1
ATOM 624 C C . VAL A 1 85 ? -8.040 -2.867 18.667 1.00 88.69 85 VAL A C 1
ATOM 626 O O . VAL A 1 85 ? -7.864 -2.033 17.778 1.00 88.69 85 VAL A O 1
ATOM 629 N N . GLN A 1 86 ? -7.659 -4.138 18.548 1.00 80.50 86 GLN A N 1
ATOM 630 C CA . GLN A 1 86 ? -7.020 -4.671 17.347 1.00 80.50 86 GLN A CA 1
ATOM 631 C C . GLN A 1 86 ? -8.058 -4.981 16.258 1.00 80.50 86 GLN A C 1
ATOM 633 O O . GLN A 1 86 ? -9.217 -5.286 16.539 1.00 80.50 86 GLN A O 1
ATOM 638 N N . ALA A 1 87 ? -7.640 -4.919 14.991 1.00 76.31 87 ALA A N 1
ATOM 639 C CA . ALA A 1 87 ? -8.461 -5.394 13.880 1.00 76.31 87 ALA A CA 1
ATOM 640 C C . ALA A 1 87 ? -8.764 -6.897 14.037 1.00 76.31 87 ALA A C 1
ATOM 642 O O . ALA A 1 87 ? -7.904 -7.650 14.490 1.00 76.31 87 ALA A O 1
ATOM 643 N N . THR A 1 88 ? -9.960 -7.345 13.637 1.00 82.19 88 THR A N 1
ATOM 644 C CA . THR A 1 88 ? -10.321 -8.777 13.660 1.00 82.19 88 THR A CA 1
ATOM 645 C C . THR A 1 88 ? -9.371 -9.594 12.788 1.00 82.19 88 THR A C 1
ATOM 647 O O . THR A 1 88 ? -8.859 -9.091 11.788 1.00 82.19 88 THR A O 1
ATOM 650 N N . GLN A 1 89 ? -9.178 -10.879 13.103 1.00 82.62 89 GLN A N 1
ATOM 651 C CA . GLN A 1 89 ? -8.305 -11.758 12.315 1.00 82.62 89 GLN A CA 1
ATOM 652 C C . GLN A 1 89 ? -8.718 -11.812 10.832 1.00 82.62 89 GLN A C 1
ATOM 654 O O . GLN A 1 89 ? -7.862 -11.819 9.952 1.00 82.62 89 GLN A O 1
ATOM 659 N N . ALA A 1 90 ? -10.022 -11.790 10.535 1.00 80.69 90 ALA A N 1
ATOM 660 C CA . ALA A 1 90 ? -10.526 -11.721 9.163 1.00 80.69 90 ALA A CA 1
ATOM 661 C C . ALA A 1 90 ? -10.117 -10.416 8.452 1.00 80.69 90 ALA A C 1
ATOM 663 O O . ALA A 1 90 ? -9.680 -10.453 7.301 1.00 80.69 90 ALA A O 1
ATOM 664 N N . ASN A 1 91 ? -10.201 -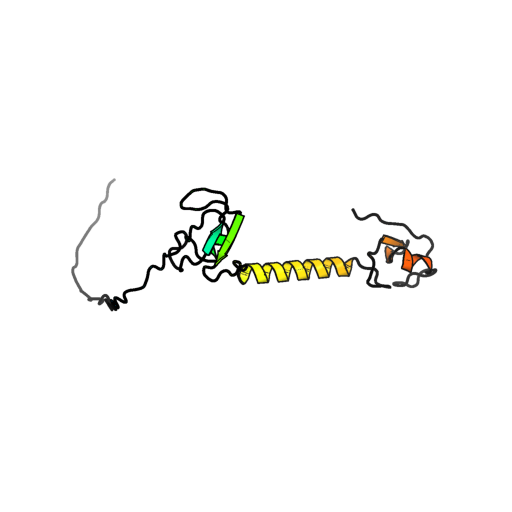9.272 9.143 1.00 83.69 91 ASN A N 1
ATOM 665 C CA . ASN A 1 91 ? -9.748 -7.987 8.607 1.00 83.69 91 ASN A CA 1
ATOM 666 C C . ASN A 1 91 ? -8.225 -7.951 8.437 1.00 83.69 91 ASN A C 1
ATOM 668 O O . ASN A 1 91 ? -7.750 -7.471 7.415 1.00 83.69 91 ASN A O 1
ATOM 672 N N . GLN A 1 92 ? -7.468 -8.500 9.391 1.00 87.81 92 GLN A N 1
ATOM 673 C CA . GLN A 1 92 ? -6.010 -8.610 9.303 1.00 87.81 92 GLN A CA 1
ATOM 674 C C . GLN A 1 92 ? -5.582 -9.454 8.097 1.00 87.81 92 GLN A C 1
ATOM 676 O O . GLN A 1 92 ? -4.730 -9.024 7.329 1.00 87.81 92 GLN A O 1
ATOM 681 N N . ARG A 1 93 ? -6.210 -10.617 7.877 1.00 91.12 93 ARG A N 1
ATOM 682 C CA . ARG A 1 93 ? -5.926 -11.479 6.716 1.00 91.12 93 ARG A CA 1
ATOM 683 C C . ARG A 1 93 ? -6.244 -10.788 5.396 1.00 91.12 93 ARG A C 1
ATOM 685 O O . ARG A 1 93 ? -5.444 -10.851 4.472 1.00 91.12 93 ARG A O 1
ATOM 692 N N . ARG A 1 94 ? -7.389 -10.100 5.311 1.00 92.62 94 ARG A N 1
ATOM 693 C CA . ARG A 1 94 ? -7.737 -9.314 4.120 1.00 92.62 94 ARG A CA 1
ATOM 694 C C . ARG A 1 94 ? -6.716 -8.209 3.868 1.00 92.62 94 ARG A C 1
ATOM 696 O O . ARG A 1 94 ? -6.341 -8.004 2.722 1.00 92.62 94 ARG A O 1
ATOM 703 N N . GLN A 1 95 ? -6.277 -7.515 4.916 1.00 92.25 95 GLN A N 1
ATOM 704 C CA . GLN A 1 95 ? -5.257 -6.478 4.789 1.00 92.25 95 GLN A CA 1
ATOM 705 C C . GLN A 1 95 ? -3.953 -7.068 4.247 1.00 92.25 95 GLN A C 1
ATOM 707 O O . GLN A 1 95 ? -3.445 -6.584 3.248 1.00 92.25 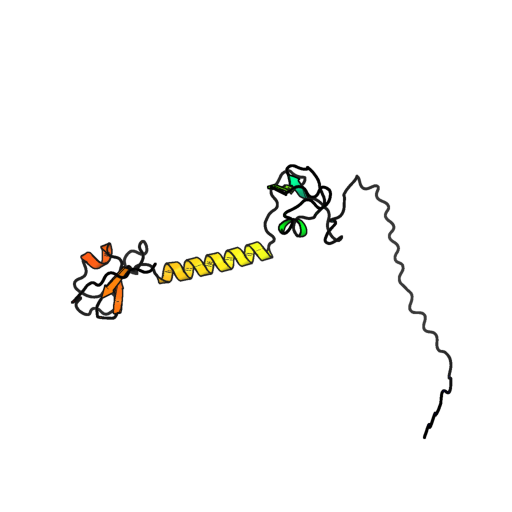95 GLN A O 1
ATOM 712 N N . GLN A 1 96 ? -3.492 -8.181 4.821 1.00 95.38 96 GLN A N 1
ATOM 713 C CA . GLN A 1 96 ? -2.304 -8.894 4.347 1.00 95.38 96 GLN A CA 1
ATOM 714 C C . GLN A 1 96 ? -2.423 -9.333 2.880 1.00 95.38 96 GLN A C 1
ATOM 716 O O . GLN A 1 96 ? -1.466 -9.201 2.125 1.00 95.38 96 GLN A O 1
ATOM 721 N N . GLU A 1 97 ? -3.586 -9.841 2.461 1.00 96.88 97 GLU A N 1
ATOM 722 C CA . GLU A 1 97 ? -3.825 -10.234 1.067 1.00 96.88 97 GLU A CA 1
ATOM 723 C C . GLU A 1 97 ? -3.761 -9.031 0.116 1.00 96.88 97 GLU A C 1
ATOM 725 O O . GLU A 1 97 ? -3.164 -9.115 -0.957 1.00 96.88 97 GLU A O 1
ATOM 730 N N . LEU A 1 98 ? -4.373 -7.910 0.499 1.00 96.50 98 LEU A N 1
ATOM 731 C CA . LEU A 1 98 ? -4.350 -6.683 -0.294 1.00 96.50 98 LEU A CA 1
ATOM 732 C C . LEU A 1 98 ? -2.938 -6.102 -0.384 1.00 96.50 98 LEU A C 1
ATOM 734 O O . LEU A 1 98 ? -2.517 -5.728 -1.474 1.00 96.50 98 LEU A O 1
ATOM 738 N N . ASP A 1 99 ? -2.200 -6.087 0.724 1.00 96.75 99 ASP A N 1
ATOM 739 C CA . ASP A 1 99 ? -0.816 -5.614 0.769 1.00 96.75 99 ASP A CA 1
ATOM 740 C C . ASP A 1 99 ? 0.094 -6.494 -0.103 1.00 96.75 99 ASP A C 1
ATOM 742 O O . ASP A 1 99 ? 0.934 -5.986 -0.845 1.00 96.75 99 ASP A O 1
ATOM 746 N N . ALA A 1 100 ? -0.112 -7.816 -0.086 1.00 97.19 100 ALA A N 1
ATOM 747 C CA . ALA A 1 100 ? 0.614 -8.743 -0.952 1.00 97.19 100 ALA A CA 1
ATOM 748 C C . ALA A 1 100 ? 0.320 -8.493 -2.440 1.00 97.19 100 ALA A C 1
ATOM 750 O O . ALA A 1 100 ? 1.246 -8.454 -3.249 1.00 97.19 100 ALA A O 1
ATOM 751 N N . LYS A 1 101 ? -0.952 -8.267 -2.798 1.00 96.81 101 LYS A N 1
ATOM 752 C CA . LYS A 1 101 ? -1.344 -7.918 -4.173 1.00 96.81 101 LYS A CA 1
ATOM 753 C C . LYS A 1 101 ? -0.768 -6.578 -4.608 1.00 96.81 101 LYS A C 1
ATOM 755 O O . LYS A 1 101 ? -0.329 -6.456 -5.745 1.00 96.81 101 LYS A O 1
ATOM 760 N N . LEU A 1 102 ? -0.765 -5.577 -3.727 1.00 96.19 102 LEU A N 1
ATOM 761 C CA . LEU A 1 102 ? -0.175 -4.276 -4.026 1.00 96.19 102 LEU A CA 1
ATOM 762 C C . LEU A 1 102 ? 1.310 -4.435 -4.351 1.00 96.19 102 LEU A C 1
ATOM 764 O O . LEU A 1 102 ? 1.741 -3.999 -5.414 1.00 96.19 102 LEU A O 1
ATOM 768 N N . LYS A 1 103 ? 2.046 -5.154 -3.499 1.00 94.94 103 LYS A N 1
ATOM 769 C CA . LYS A 1 103 ? 3.461 -5.444 -3.721 1.00 94.94 103 LYS A CA 1
ATOM 770 C C . LYS A 1 103 ? 3.706 -6.168 -5.048 1.00 94.94 103 LYS A C 1
ATOM 772 O O . LYS A 1 103 ? 4.576 -5.765 -5.807 1.00 94.94 103 LYS A O 1
ATOM 777 N N . GLU A 1 104 ? 2.915 -7.192 -5.373 1.00 95.62 104 GLU A N 1
ATOM 778 C CA . GLU A 1 104 ? 3.026 -7.903 -6.656 1.00 95.62 104 GLU A CA 1
ATOM 779 C C . GLU A 1 104 ? 2.814 -6.966 -7.859 1.00 95.62 104 GLU A C 1
ATOM 781 O O . GLU A 1 104 ? 3.550 -7.021 -8.851 1.00 95.62 104 GLU A O 1
ATOM 786 N N . LEU A 1 105 ? 1.812 -6.083 -7.785 1.00 93.00 105 LEU A N 1
ATOM 787 C CA . LEU A 1 105 ? 1.557 -5.105 -8.837 1.00 93.00 105 LEU A CA 1
ATOM 788 C C . LEU A 1 105 ? 2.704 -4.091 -8.948 1.00 93.00 105 LEU A C 1
ATOM 790 O O . LEU A 1 105 ? 3.120 -3.794 -10.067 1.00 93.00 105 LEU A O 1
ATOM 794 N N . GLU A 1 106 ? 3.216 -3.584 -7.827 1.00 92.25 106 GLU A N 1
ATOM 795 C CA . GLU A 1 106 ? 4.353 -2.659 -7.772 1.00 92.25 106 GLU A CA 1
ATOM 796 C C . GLU A 1 106 ? 5.617 -3.290 -8.366 1.00 92.25 106 GLU A C 1
ATOM 798 O O . GLU A 1 106 ? 6.230 -2.703 -9.262 1.00 92.25 106 GLU A O 1
ATOM 803 N N . ASP A 1 107 ? 5.959 -4.511 -7.950 1.00 92.81 107 ASP A N 1
ATOM 804 C CA . ASP A 1 107 ? 7.115 -5.275 -8.431 1.00 92.81 107 ASP A CA 1
ATOM 805 C C . ASP A 1 107 ? 7.045 -5.491 -9.946 1.00 92.81 107 ASP A C 1
ATOM 807 O O . ASP A 1 107 ? 8.027 -5.297 -10.667 1.00 92.81 107 ASP A O 1
ATOM 811 N N . ARG A 1 108 ? 5.851 -5.779 -10.476 1.00 92.44 108 ARG A N 1
ATOM 812 C CA . ARG A 1 108 ? 5.648 -5.912 -11.921 1.00 92.44 108 ARG A CA 1
ATOM 813 C C . ARG A 1 108 ? 5.968 -4.622 -12.673 1.00 92.44 108 ARG A C 1
ATOM 815 O O . ARG A 1 108 ? 6.320 -4.714 -13.843 1.00 92.44 108 ARG A O 1
ATOM 822 N N . HIS A 1 109 ? 5.861 -3.432 -12.082 1.00 92.00 109 HIS A N 1
ATOM 823 C CA . HIS A 1 109 ? 6.158 -2.150 -12.744 1.00 92.00 109 HIS A CA 1
ATOM 824 C C . HIS A 1 109 ? 7.597 -1.649 -12.537 1.00 92.00 109 HIS A C 1
ATOM 826 O O . HIS A 1 109 ? 8.010 -0.694 -13.206 1.00 92.00 109 HIS A O 1
ATOM 832 N N . GLN A 1 110 ? 8.389 -2.309 -11.695 1.00 95.62 110 GLN A N 1
ATOM 833 C CA . GLN A 1 110 ? 9.777 -1.935 -11.435 1.00 95.62 110 GLN A CA 1
ATOM 834 C C . GLN A 1 110 ? 10.711 -2.244 -12.612 1.00 95.62 110 GLN A C 1
ATOM 836 O O . GLN A 1 110 ? 10.449 -3.083 -13.478 1.00 95.62 110 GLN A O 1
ATOM 841 N N . CYS A 1 111 ? 11.805 -1.490 -12.681 1.00 96.00 111 CYS A N 1
ATOM 842 C CA . CYS A 1 111 ? 12.876 -1.670 -13.646 1.00 96.00 111 CYS A CA 1
ATOM 843 C C . CYS A 1 111 ? 13.581 -2.995 -13.379 1.00 96.00 111 CYS A C 1
ATOM 845 O O . CYS A 1 111 ? 14.249 -3.131 -12.362 1.00 96.00 111 CYS A O 1
ATOM 847 N N . ALA A 1 112 ? 13.515 -3.923 -14.335 1.00 94.75 112 ALA A N 1
ATOM 848 C CA . ALA A 1 112 ? 14.133 -5.245 -14.221 1.00 94.75 112 ALA A CA 1
ATOM 849 C C . ALA A 1 112 ? 15.674 -5.223 -14.122 1.00 94.75 112 ALA A C 1
ATOM 851 O O . ALA A 1 112 ? 16.289 -6.264 -13.923 1.00 94.75 112 ALA A O 1
ATOM 852 N N . ILE A 1 113 ? 16.300 -4.052 -14.290 1.00 96.62 113 ILE A N 1
ATOM 853 C CA . ILE A 1 113 ? 17.752 -3.874 -14.184 1.00 96.62 113 ILE A CA 1
ATOM 854 C C . ILE A 1 113 ? 18.154 -3.513 -12.752 1.00 96.62 113 ILE A C 1
ATOM 856 O O . ILE A 1 113 ? 19.032 -4.162 -12.198 1.00 96.62 113 ILE A O 1
ATOM 860 N N . CYS A 1 114 ? 17.543 -2.480 -12.154 1.00 96.56 114 CYS A N 1
ATOM 861 C CA . CYS A 1 114 ? 17.921 -2.026 -10.809 1.00 96.56 114 CYS A CA 1
ATOM 862 C C . CYS A 1 114 ? 16.983 -2.489 -9.695 1.00 96.56 114 CYS A C 1
ATOM 864 O O . CYS A 1 114 ? 17.383 -2.422 -8.545 1.00 96.56 114 CYS A O 1
ATOM 866 N N . MET A 1 115 ? 15.751 -2.910 -9.999 1.00 95.62 115 MET A N 1
ATOM 867 C CA . MET A 1 115 ? 14.723 -3.277 -9.008 1.00 95.62 115 MET A CA 1
ATOM 868 C C . MET A 1 115 ? 14.457 -2.200 -7.934 1.00 95.62 115 MET A C 1
ATOM 870 O O . MET A 1 115 ? 13.985 -2.492 -6.845 1.00 95.62 115 MET A O 1
ATOM 874 N N . GLU A 1 116 ? 14.776 -0.938 -8.235 1.00 94.44 116 GLU A N 1
ATOM 875 C CA . GLU A 1 116 ? 14.642 0.194 -7.301 1.00 94.44 116 GLU A CA 1
ATOM 876 C C . GLU A 1 116 ? 13.675 1.268 -7.811 1.00 94.44 116 GLU A C 1
ATOM 878 O O . GLU A 1 116 ? 13.010 1.947 -7.037 1.00 94.44 116 GLU A O 1
ATOM 883 N N . ARG A 1 117 ? 13.635 1.476 -9.133 1.00 95.25 117 ARG A N 1
ATOM 884 C CA . ARG A 1 117 ? 12.870 2.545 -9.795 1.00 95.25 117 ARG A CA 1
ATOM 885 C C . ARG A 1 117 ? 11.821 1.946 -10.716 1.00 95.25 117 ARG A C 1
ATOM 887 O O . ARG A 1 117 ? 12.019 0.857 -11.252 1.00 95.25 117 ARG A O 1
ATOM 894 N N . THR A 1 118 ? 10.737 2.670 -10.960 1.00 95.06 118 THR A N 1
ATOM 895 C CA . THR A 1 118 ? 9.702 2.260 -11.915 1.00 95.06 118 THR A CA 1
ATOM 896 C C . THR A 1 118 ? 10.202 2.347 -13.357 1.00 95.06 118 THR A C 1
ATOM 898 O O . THR A 1 118 ? 11.088 3.136 -13.696 1.00 95.06 118 THR A O 1
ATOM 901 N N . ARG A 1 119 ? 9.649 1.503 -14.232 1.00 95.81 119 ARG A N 1
ATOM 902 C CA . ARG A 1 119 ? 9.896 1.585 -15.676 1.00 95.81 119 ARG A CA 1
ATOM 903 C C . ARG A 1 119 ? 9.165 2.799 -16.229 1.00 95.81 119 ARG A C 1
ATOM 905 O O . ARG A 1 119 ? 7.942 2.798 -16.305 1.00 95.81 119 ARG A O 1
ATOM 912 N N . ASN A 1 120 ? 9.924 3.809 -16.624 1.00 96.69 120 ASN A N 1
ATOM 913 C CA . ASN A 1 120 ? 9.412 5.068 -17.160 1.00 96.69 120 ASN A CA 1
ATOM 914 C C . ASN A 1 120 ? 10.037 5.436 -18.518 1.00 96.69 120 ASN A C 1
ATOM 916 O O . ASN A 1 120 ? 9.824 6.538 -19.013 1.00 96.69 120 ASN A O 1
ATOM 920 N N . VAL A 1 121 ? 10.781 4.517 -19.140 1.00 96.56 121 VAL A N 1
ATOM 921 C CA . VAL A 1 121 ? 11.281 4.631 -20.513 1.00 96.56 121 VAL A CA 1
ATOM 922 C C . VAL A 1 121 ? 10.953 3.351 -21.271 1.00 96.56 121 VAL A C 1
ATOM 924 O O . VAL A 1 121 ? 11.255 2.257 -20.794 1.00 96.56 121 VAL A O 1
ATOM 927 N N . VAL A 1 122 ? 10.380 3.483 -22.466 1.00 97.00 122 VAL A N 1
ATOM 928 C CA . VAL A 1 122 ? 10.127 2.376 -23.397 1.00 97.00 122 VAL A CA 1
ATOM 929 C C . VAL A 1 122 ? 10.963 2.541 -24.670 1.00 97.00 122 VAL A C 1
ATOM 931 O O . VAL A 1 122 ? 11.198 3.655 -25.146 1.00 97.00 122 VAL A O 1
ATOM 934 N N . PHE A 1 123 ? 11.439 1.426 -25.212 1.00 97.81 123 PHE A N 1
ATOM 935 C CA . PHE A 1 123 ? 12.144 1.343 -26.490 1.00 97.81 123 PHE A CA 1
ATOM 936 C C . PHE A 1 123 ? 11.171 0.973 -27.617 1.00 97.81 123 PHE A C 1
ATOM 938 O O . PHE A 1 123 ? 10.080 0.464 -27.363 1.00 97.81 123 PHE A O 1
ATOM 945 N N . LEU A 1 124 ? 11.574 1.143 -28.880 1.00 96.50 124 LEU A N 1
ATOM 946 C CA . LEU A 1 124 ? 10.724 0.783 -30.031 1.00 96.50 124 LEU A CA 1
ATOM 947 C C . LEU A 1 124 ? 10.413 -0.703 -30.162 1.00 96.50 124 LEU A C 1
ATOM 949 O O . LEU A 1 124 ? 9.401 -1.062 -30.752 1.00 96.50 124 LEU A O 1
ATOM 953 N N . CYS A 1 125 ? 11.220 -1.562 -29.545 1.00 97.00 125 CYS A N 1
ATOM 954 C CA . CYS A 1 125 ? 10.919 -2.983 -29.433 1.00 97.00 125 CYS A CA 1
ATOM 955 C C . CYS A 1 125 ? 9.847 -3.313 -28.372 1.00 97.00 125 CYS A C 1
ATOM 957 O O . CYS A 1 125 ? 9.549 -4.485 -28.170 1.00 97.00 125 CYS A O 1
ATOM 959 N N . GLY A 1 126 ? 9.296 -2.314 -27.667 1.00 94.94 126 GLY A N 1
ATOM 960 C CA . GLY A 1 126 ? 8.226 -2.469 -26.673 1.00 94.94 126 GLY A CA 1
ATOM 961 C C . GLY A 1 126 ? 8.690 -2.762 -25.241 1.00 94.94 126 GLY A C 1
ATOM 962 O O . GLY A 1 126 ? 7.892 -2.699 -24.309 1.00 94.94 126 GLY A O 1
ATOM 963 N N . HIS A 1 127 ? 9.976 -3.042 -25.030 1.00 96.81 127 HIS A N 1
ATOM 964 C CA . HIS A 1 127 ? 10.554 -3.250 -23.699 1.00 96.81 127 HIS A CA 1
ATOM 965 C C . HIS A 1 127 ? 10.981 -1.934 -23.049 1.00 96.81 127 HIS A C 1
ATOM 967 O O . HIS A 1 127 ? 11.208 -0.945 -23.740 1.00 96.81 127 HIS A O 1
ATOM 973 N N . GLY A 1 128 ? 11.141 -1.919 -21.725 1.00 95.50 128 GLY A N 1
ATOM 974 C CA . GLY A 1 128 ? 11.424 -0.681 -21.003 1.00 95.50 128 GLY A CA 1
ATOM 975 C C . GLY A 1 128 ? 12.258 -0.850 -19.742 1.00 95.50 128 GLY A C 1
ATOM 976 O O . GLY A 1 128 ? 12.324 -1.931 -19.160 1.00 95.50 128 GLY A O 1
ATOM 977 N N . ALA A 1 129 ? 12.887 0.245 -19.330 1.00 97.31 129 ALA A N 1
ATOM 978 C CA . ALA A 1 129 ? 13.715 0.375 -18.134 1.00 97.31 129 ALA A CA 1
ATOM 979 C C . ALA A 1 129 ? 13.410 1.717 -17.441 1.00 97.31 129 ALA A C 1
ATOM 981 O O . ALA A 1 129 ? 12.6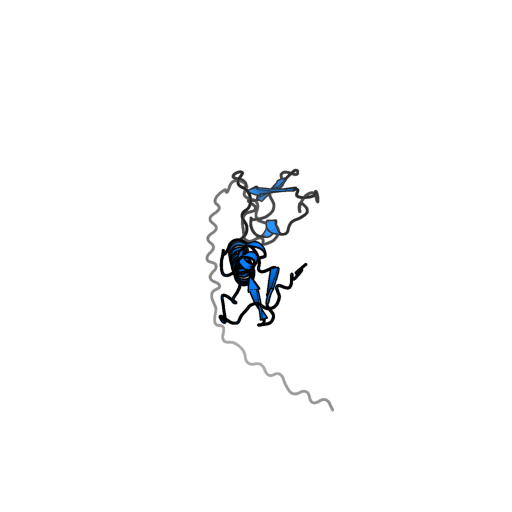08 2.509 -17.938 1.00 97.31 129 ALA A O 1
ATOM 982 N N . CYS A 1 130 ? 14.020 1.984 -16.285 1.00 97.25 130 CYS A N 1
ATOM 983 C CA . CYS A 1 130 ? 13.992 3.330 -15.708 1.00 97.25 130 CYS A CA 1
ATOM 984 C C . CYS A 1 130 ? 14.945 4.273 -16.463 1.00 97.25 130 CYS A C 1
ATOM 986 O O . CYS A 1 130 ? 15.887 3.801 -17.105 1.00 97.25 130 CYS A O 1
ATOM 988 N N . THR A 1 131 ? 14.743 5.588 -16.345 1.00 97.06 131 THR A N 1
ATOM 989 C CA . THR A 1 131 ? 15.585 6.621 -16.977 1.00 97.06 131 THR A CA 1
ATOM 990 C C . THR A 1 131 ? 17.072 6.365 -16.743 1.00 97.06 131 THR A C 1
ATOM 992 O O . THR A 1 131 ? 17.826 6.268 -17.710 1.00 97.06 131 THR A O 1
ATOM 995 N N . GLU A 1 132 ? 17.462 6.133 -15.487 1.00 97.69 132 GLU A N 1
ATOM 996 C CA . GLU A 1 132 ? 18.860 5.915 -15.088 1.00 97.69 132 GLU A CA 1
ATOM 997 C C . GLU A 1 132 ? 19.482 4.685 -15.751 1.00 97.69 132 GLU A C 1
ATOM 999 O O . GLU A 1 132 ? 20.567 4.744 -16.323 1.00 97.69 132 GLU A O 1
ATOM 1004 N N . CYS A 1 133 ? 18.778 3.552 -15.723 1.00 97.88 133 CYS A N 1
ATOM 1005 C CA . CYS A 1 133 ? 19.292 2.329 -16.331 1.00 97.88 133 CYS A CA 1
ATOM 1006 C C . CYS A 1 133 ? 19.261 2.404 -17.859 1.00 97.88 133 CYS A C 1
ATOM 1008 O O . CYS A 1 133 ? 20.120 1.830 -18.515 1.00 97.88 133 CYS A O 1
ATOM 1010 N N . SER A 1 134 ? 18.289 3.114 -18.436 1.00 97.50 134 SER A N 1
ATOM 1011 C CA . SER A 1 134 ? 18.165 3.263 -19.885 1.00 97.50 134 SER A CA 1
ATOM 1012 C C . SER A 1 134 ? 19.260 4.138 -20.493 1.00 97.50 134 SER A C 1
ATOM 1014 O O . SER A 1 134 ? 19.579 3.955 -21.667 1.00 97.50 134 SER A O 1
ATOM 1016 N N . ALA A 1 135 ? 19.853 5.060 -19.724 1.00 96.88 135 ALA A N 1
ATOM 1017 C CA . ALA A 1 135 ? 20.856 6.003 -20.214 1.00 96.88 135 ALA A CA 1
ATOM 1018 C C . ALA A 1 135 ? 22.038 5.285 -20.883 1.00 96.88 135 ALA A C 1
ATOM 1020 O O . ALA A 1 135 ? 22.396 5.631 -22.006 1.00 96.88 135 ALA A O 1
ATOM 1021 N N . ASN A 1 136 ? 22.520 4.204 -20.264 1.00 95.56 136 ASN A N 1
ATOM 1022 C CA . ASN A 1 136 ? 23.704 3.452 -20.694 1.00 95.56 136 ASN A CA 1
ATOM 1023 C C . ASN A 1 136 ? 23.394 2.231 -21.582 1.00 95.56 136 ASN A C 1
ATOM 1025 O O . ASN A 1 136 ? 24.237 1.351 -21.734 1.00 95.56 136 ASN A O 1
ATOM 1029 N N . LEU A 1 137 ? 22.177 2.126 -22.129 1.00 96.50 137 LEU A N 1
ATOM 1030 C CA . LEU A 1 137 ? 21.801 1.024 -23.018 1.00 96.50 137 LEU A CA 1
ATOM 1031 C C . LEU A 1 137 ? 21.842 1.440 -24.488 1.00 96.50 137 LEU A C 1
ATOM 1033 O O . LEU A 1 137 ? 21.053 2.294 -24.906 1.00 96.50 137 LEU A O 1
ATOM 1037 N N . ASP A 1 138 ? 22.683 0.747 -25.255 1.00 96.88 138 ASP A N 1
ATOM 1038 C CA . ASP A 1 138 ? 22.706 0.778 -26.726 1.00 96.88 138 ASP A CA 1
ATOM 1039 C C . ASP A 1 138 ? 21.903 -0.382 -27.340 1.00 96.88 138 ASP A C 1
ATOM 1041 O O . ASP A 1 138 ? 21.480 -0.330 -28.492 1.00 96.88 138 ASP A O 1
ATOM 1045 N N . CYS A 1 139 ? 21.645 -1.434 -26.556 1.00 97.75 139 CYS A N 1
ATOM 1046 C CA . CYS A 1 139 ? 20.815 -2.582 -26.919 1.00 97.75 139 CYS A CA 1
ATOM 1047 C C . CYS A 1 139 ? 19.795 -2.872 -25.812 1.00 97.75 139 CYS A C 1
ATOM 1049 O O . CYS A 1 139 ? 20.061 -2.689 -24.622 1.00 97.75 139 CYS A O 1
ATOM 1051 N N . CYS A 1 140 ? 18.612 -3.347 -26.193 1.00 97.56 140 CYS A N 1
ATOM 1052 C CA . CYS A 1 140 ? 17.567 -3.694 -25.242 1.00 97.56 140 CYS A CA 1
ATOM 1053 C C . CYS A 1 140 ? 17.997 -4.880 -24.359 1.00 97.56 140 CYS A C 1
ATOM 1055 O O . CYS A 1 140 ? 18.292 -5.958 -24.864 1.00 97.56 140 CYS A O 1
ATOM 1057 N N . HIS A 1 141 ? 17.941 -4.731 -23.036 1.00 96.00 141 HIS A N 1
ATOM 1058 C CA . HIS A 1 141 ? 18.301 -5.797 -22.090 1.00 96.00 141 HIS A CA 1
ATOM 1059 C C . HIS A 1 141 ? 17.380 -7.036 -22.126 1.00 96.00 141 HIS A C 1
ATOM 1061 O O . HIS A 1 141 ? 17.764 -8.087 -21.621 1.00 96.00 141 HIS A O 1
ATOM 1067 N N . MET A 1 142 ? 16.185 -6.936 -22.722 1.00 96.25 142 MET A N 1
ATOM 1068 C CA . MET A 1 142 ? 15.220 -8.042 -22.806 1.00 96.25 142 MET A CA 1
ATOM 1069 C C . MET A 1 142 ? 15.332 -8.818 -24.124 1.00 96.25 142 MET A C 1
ATOM 1071 O O . MET A 1 142 ? 15.363 -10.043 -24.112 1.00 96.25 142 MET A O 1
ATOM 1075 N N . CYS A 1 143 ? 15.422 -8.121 -25.262 1.00 97.69 143 CYS A N 1
ATOM 1076 C CA . CYS A 1 143 ? 15.437 -8.753 -26.590 1.00 97.69 143 CYS A CA 1
ATOM 1077 C C . CYS A 1 143 ? 16.728 -8.542 -27.391 1.00 97.69 143 CYS A C 1
ATOM 1079 O O . CYS A 1 143 ? 16.836 -9.049 -28.502 1.00 97.69 143 CYS A O 1
ATOM 1081 N N . ARG A 1 144 ? 17.702 -7.802 -26.848 1.00 97.00 144 ARG A N 1
ATOM 1082 C CA . ARG A 1 144 ? 19.028 -7.532 -27.440 1.00 97.00 144 ARG A CA 1
ATOM 1083 C C . ARG A 1 144 ? 19.024 -6.792 -28.786 1.00 97.00 144 ARG A C 1
ATOM 1085 O O . ARG A 1 144 ? 20.077 -6.646 -29.392 1.00 97.00 144 ARG A O 1
ATOM 1092 N N . VAL A 1 145 ? 17.877 -6.275 -29.225 1.00 97.81 145 VAL A N 1
ATOM 1093 C CA . VAL A 1 145 ? 17.756 -5.405 -30.410 1.00 97.81 145 VAL A CA 1
ATOM 1094 C C . VAL A 1 145 ? 18.363 -4.019 -30.115 1.00 97.81 145 VAL A C 1
ATOM 1096 O O . VAL A 1 145 ? 18.163 -3.529 -28.995 1.00 97.81 145 VAL A O 1
ATOM 1099 N N . PRO A 1 146 ? 19.068 -3.374 -31.071 1.00 98.25 146 PRO A N 1
ATOM 1100 C CA . PRO A 1 146 ? 19.587 -2.013 -30.910 1.00 98.25 146 PRO A CA 1
ATOM 1101 C C . PRO A 1 146 ? 18.507 -1.004 -30.500 1.00 98.25 146 PRO A C 1
ATOM 1103 O O . PRO A 1 146 ? 17.374 -1.044 -30.983 1.00 98.25 146 PRO A O 1
ATOM 1106 N N . VAL A 1 147 ? 18.845 -0.094 -29.587 1.00 97.75 147 VAL A N 1
ATOM 1107 C CA . VAL A 1 147 ? 17.919 0.935 -29.099 1.00 97.75 147 VAL A CA 1
ATOM 1108 C C . VAL A 1 147 ? 17.975 2.150 -30.021 1.00 97.75 147 VAL A C 1
ATOM 1110 O O . VAL A 1 147 ? 18.845 3.001 -29.890 1.00 97.75 147 VAL A O 1
ATOM 1113 N N . GLU A 1 148 ? 17.006 2.262 -30.928 1.00 95.69 148 GLU A N 1
ATOM 1114 C CA . GLU A 1 148 ? 16.898 3.414 -31.840 1.00 95.69 148 GLU A CA 1
ATOM 1115 C C . GLU A 1 148 ? 16.362 4.678 -31.153 1.00 95.69 148 GLU A C 1
ATOM 1117 O O . GLU A 1 148 ? 16.717 5.800 -31.511 1.00 95.69 148 GLU A O 1
ATOM 1122 N N . ARG A 1 149 ? 15.469 4.515 -30.169 1.00 95.69 149 ARG A N 1
ATOM 1123 C CA . ARG A 1 149 ? 14.839 5.630 -29.453 1.00 95.69 149 ARG A CA 1
ATOM 1124 C C . ARG A 1 149 ? 14.434 5.226 -28.040 1.00 95.69 149 ARG A C 1
ATOM 1126 O O . ARG A 1 149 ? 13.965 4.111 -27.813 1.00 95.69 149 ARG A O 1
ATOM 1133 N N . LYS A 1 150 ? 14.589 6.168 -27.109 1.00 97.31 150 LYS A N 1
ATOM 1134 C CA . LYS A 1 150 ? 14.214 6.063 -25.693 1.00 97.31 150 LYS A CA 1
ATOM 1135 C C . LYS A 1 150 ? 13.045 7.017 -25.453 1.00 97.31 150 LYS A C 1
ATOM 1137 O O . LYS A 1 150 ? 13.225 8.227 -25.531 1.00 97.31 150 LYS A O 1
ATOM 1142 N N . ILE A 1 151 ? 11.843 6.482 -25.253 1.00 96.75 151 ILE A N 1
ATOM 1143 C CA . ILE A 1 151 ? 10.608 7.269 -25.131 1.00 96.75 151 ILE A CA 1
ATOM 1144 C C . ILE A 1 151 ? 10.194 7.297 -23.656 1.00 96.75 151 ILE A C 1
ATOM 1146 O O . ILE A 1 151 ? 9.862 6.237 -23.120 1.00 96.75 151 ILE A O 1
ATOM 1150 N N . PRO A 1 152 ? 10.197 8.462 -22.986 1.00 95.81 152 PRO A N 1
ATOM 1151 C CA . PRO A 1 152 ? 9.649 8.586 -21.642 1.00 95.81 152 PRO A CA 1
ATOM 1152 C C . PRO A 1 152 ? 8.146 8.294 -21.634 1.00 95.81 152 PRO A C 1
ATOM 1154 O O . PRO A 1 152 ? 7.418 8.759 -22.512 1.00 95.81 152 PRO A O 1
ATOM 1157 N N . ILE A 1 153 ? 7.677 7.555 -20.632 1.00 93.25 153 ILE A N 1
ATOM 1158 C CA . ILE A 1 153 ? 6.253 7.303 -20.398 1.00 93.25 153 ILE A CA 1
ATOM 1159 C C . ILE A 1 153 ? 5.848 7.892 -19.048 1.00 93.25 153 ILE A C 1
ATOM 1161 O O . ILE A 1 153 ? 6.501 7.660 -18.032 1.00 93.25 153 ILE A O 1
ATOM 1165 N N . PHE A 1 154 ? 4.766 8.668 -19.046 1.00 84.12 154 PHE A N 1
ATOM 1166 C CA . PHE A 1 154 ? 4.167 9.223 -17.837 1.00 84.12 154 PHE A CA 1
ATOM 1167 C C . PHE A 1 154 ? 2.952 8.370 -17.477 1.00 84.12 154 PHE A C 1
ATOM 1169 O O . PHE A 1 154 ? 1.893 8.493 -18.088 1.00 84.12 154 PHE A O 1
ATOM 1176 N N . SER A 1 155 ? 3.116 7.465 -16.519 1.00 66.44 155 SER A N 1
ATOM 1177 C CA . SER A 1 155 ? 1.997 6.804 -15.846 1.00 66.44 155 SER A CA 1
ATOM 1178 C C . SER A 1 155 ? 1.609 7.669 -14.647 1.00 66.44 155 SER A C 1
ATOM 1180 O O . SER A 1 155 ? 2.414 7.804 -13.723 1.00 66.44 155 SER A O 1
ATOM 1182 N N . GLY A 1 156 ? 0.451 8.331 -14.748 1.00 51.97 156 GLY A N 1
ATOM 1183 C CA . GLY A 1 156 ? -0.135 9.168 -13.695 1.00 51.97 156 GLY A CA 1
ATOM 1184 C C . GLY A 1 156 ? -0.758 8.377 -12.556 1.00 51.97 156 GLY A C 1
ATOM 1185 O O . GLY A 1 156 ? -0.909 7.142 -12.703 1.00 51.97 156 GLY A O 1
#

InterPro domains:
  IPR001841 Zinc finger, RING-type [PS50089] (111-144)
  IPR001841 Zinc finger, RING-type [SM00184] (36-67)
  IPR001841 Zinc finger, RING-type [SM00184] (111-143)
  IPR013083 Zinc finger, RING/FYVE/PHD-type [G3DSA:3.30.40.10] (19-85)
  IPR013083 Zinc finger, RING/FYVE/PHD-type [G3DSA:3.30.40.10] (86-155)
  IPR051728 RING-FYVE domain-containing E3 ubiquitin-protein ligase [PTHR14879] (86-154)